Protein AF-A0A1V5V373-F1 (afdb_monomer_lite)

Foldseek 3Di:
DDDPDPDPPPPVLVVQCVVPCVPPNDVVSVVVSVVCCVVPNPDDDDDDDPVVVVVVVLLVVLLVQDPPDPVSLVVSCVVVVHDSVVSVVSNVPD

Structure (mmCIF, N/CA/C/O backbone):
data_AF-A0A1V5V373-F1
#
_entry.id   AF-A0A1V5V373-F1
#
loop_
_atom_site.group_PDB
_atom_site.id
_atom_site.type_symbol
_atom_site.label_atom_id
_atom_site.label_alt_id
_atom_site.label_comp_id
_atom_site.label_asym_id
_atom_site.label_entity_id
_atom_site.label_seq_id
_atom_site.pdbx_PDB_ins_code
_atom_site.Cartn_x
_atom_site.Cartn_y
_atom_site.Cartn_z
_atom_site.occupancy
_atom_site.B_iso_or_equiv
_atom_site.auth_seq_id
_atom_site.auth_comp_id
_atom_site.auth_asym_id
_atom_site.auth_atom_id
_atom_site.pdbx_PDB_model_num
ATOM 1 N N . MET A 1 1 ? -30.006 4.254 28.893 1.00 37.84 1 MET A N 1
ATOM 2 C CA . MET A 1 1 ? -28.761 4.472 28.126 1.00 37.84 1 MET A CA 1
ATOM 3 C C . MET A 1 1 ? -27.617 3.899 28.937 1.00 37.84 1 MET A C 1
ATOM 5 O O . MET A 1 1 ? -27.168 4.539 29.881 1.00 37.84 1 MET A O 1
ATOM 9 N N . GLY A 1 2 ? -27.254 2.642 28.672 1.00 35.50 2 GLY A N 1
ATOM 10 C CA . GLY A 1 2 ? -26.125 2.010 29.347 1.00 35.50 2 GLY A CA 1
ATOM 11 C C . GLY A 1 2 ? -24.852 2.740 28.946 1.00 35.50 2 GLY A C 1
ATOM 12 O O . GLY A 1 2 ? -24.583 2.878 27.756 1.00 35.50 2 GLY A O 1
ATOM 13 N N . LYS A 1 3 ? -24.108 3.254 29.929 1.00 40.12 3 LYS A N 1
ATOM 14 C CA . LYS A 1 3 ? -22.730 3.686 29.706 1.00 40.12 3 LYS A CA 1
ATOM 15 C C . LYS A 1 3 ? -21.992 2.457 29.190 1.00 40.12 3 LYS A C 1
ATOM 17 O O . LYS A 1 3 ? -21.923 1.465 29.912 1.00 40.12 3 LYS A O 1
ATOM 22 N N . ALA A 1 4 ? -21.535 2.498 27.941 1.00 46.44 4 ALA A N 1
ATOM 23 C CA . ALA A 1 4 ? -20.611 1.499 27.441 1.00 46.44 4 ALA A CA 1
ATOM 24 C C . ALA A 1 4 ? -19.418 1.520 28.396 1.00 46.44 4 ALA A C 1
ATOM 26 O O . ALA A 1 4 ? -18.734 2.536 28.519 1.00 46.44 4 ALA A O 1
ATOM 27 N N . GLU A 1 5 ? -19.264 0.441 29.162 1.00 47.09 5 GLU A N 1
ATOM 28 C CA . GLU A 1 5 ? -18.071 0.190 29.956 1.00 47.09 5 GLU A CA 1
ATOM 29 C C . GLU A 1 5 ? -16.867 0.474 29.065 1.00 47.09 5 GLU A C 1
ATOM 31 O O . GLU A 1 5 ? -16.898 0.124 27.881 1.00 47.09 5 GLU A O 1
ATOM 36 N N . SER A 1 6 ? -15.851 1.152 29.601 1.00 48.22 6 SER A N 1
ATOM 37 C CA . SER A 1 6 ? -14.595 1.403 28.903 1.00 48.22 6 SER A CA 1
ATOM 38 C C . SER A 1 6 ? -13.969 0.054 28.556 1.00 48.22 6 SER A C 1
ATOM 40 O O . SER A 1 6 ? -13.172 -0.501 29.315 1.00 48.22 6 SER A O 1
ATOM 42 N N . LYS A 1 7 ? -14.400 -0.532 27.438 1.00 55.72 7 LYS A N 1
ATOM 43 C CA . LYS A 1 7 ? -13.772 -1.694 26.841 1.00 55.72 7 LYS A CA 1
ATOM 44 C C . LYS A 1 7 ? -12.331 -1.260 26.647 1.00 55.72 7 LYS A C 1
ATOM 46 O O . LYS A 1 7 ? -12.096 -0.224 26.035 1.00 55.72 7 LYS A O 1
ATOM 51 N N . ASN A 1 8 ? -11.388 -2.003 27.221 1.00 62.94 8 ASN A N 1
ATOM 52 C CA . ASN A 1 8 ? -9.981 -1.859 26.872 1.00 62.94 8 ASN A CA 1
ATOM 53 C C . ASN A 1 8 ? -9.877 -2.196 25.386 1.00 62.94 8 ASN A C 1
ATOM 55 O O . ASN A 1 8 ? -9.747 -3.364 25.012 1.00 62.94 8 ASN A O 1
ATOM 59 N N . LEU A 1 9 ? -10.065 -1.185 24.544 1.00 69.50 9 LEU A N 1
ATOM 60 C CA . LEU A 1 9 ? -9.951 -1.320 23.111 1.00 69.50 9 LEU A CA 1
ATOM 61 C C . LEU A 1 9 ? -8.496 -1.702 22.814 1.00 69.50 9 LEU A C 1
ATOM 63 O O . LEU A 1 9 ? -7.583 -1.273 23.529 1.00 69.50 9 LEU A O 1
ATOM 67 N N . PRO A 1 10 ? -8.254 -2.568 21.816 1.00 78.00 10 PRO A N 1
ATOM 68 C CA . PRO A 1 10 ? -6.895 -2.929 21.442 1.00 78.00 10 PRO A CA 1
ATOM 69 C C . PRO A 1 10 ? -6.077 -1.669 21.149 1.00 78.00 10 PRO A C 1
ATOM 71 O O . PRO A 1 10 ? -6.600 -0.740 20.542 1.00 78.00 10 PRO A O 1
ATOM 74 N N . GLY A 1 11 ? -4.787 -1.649 21.498 1.00 84.88 11 GLY A N 1
ATOM 75 C CA . GLY A 1 11 ? -3.926 -0.487 21.224 1.00 84.88 11 GLY A CA 1
ATOM 76 C C . GLY A 1 11 ? -3.958 -0.041 19.754 1.00 84.88 11 GLY A C 1
ATOM 77 O O . GLY A 1 11 ? -3.958 1.150 19.472 1.00 84.88 11 GLY A O 1
ATOM 78 N N . THR A 1 12 ? -4.115 -0.984 18.820 1.00 85.44 12 THR A N 1
ATOM 79 C CA . THR A 1 12 ? -4.266 -0.705 17.382 1.00 85.44 12 THR A CA 1
ATOM 80 C C . THR A 1 12 ? -5.518 0.113 17.041 1.00 85.44 12 THR A C 1
ATOM 82 O O . THR A 1 12 ? -5.492 0.885 16.087 1.00 85.44 12 THR A O 1
ATOM 85 N N . TYR A 1 13 ? -6.606 -0.024 17.807 1.00 88.38 13 TYR A N 1
ATOM 86 C CA . TYR A 1 13 ? -7.810 0.794 17.632 1.00 88.38 13 TYR A CA 1
ATOM 87 C C . TYR A 1 13 ? -7.508 2.264 17.928 1.00 88.38 13 TYR A C 1
ATOM 89 O O . TYR A 1 13 ? -7.777 3.133 17.102 1.00 88.38 13 TYR A O 1
ATOM 97 N N . GLU A 1 14 ? -6.875 2.526 19.073 1.00 90.25 14 GLU A N 1
ATOM 98 C CA . GLU A 1 14 ? -6.468 3.874 19.479 1.00 90.25 14 GLU A CA 1
ATOM 99 C C . GLU A 1 14 ? -5.441 4.469 18.505 1.00 90.25 14 GLU A C 1
ATOM 101 O O . GLU A 1 14 ? -5.547 5.629 18.112 1.00 90.25 14 GLU A O 1
ATOM 106 N N . GLU A 1 15 ? -4.480 3.666 18.038 1.00 90.88 15 GLU A N 1
ATOM 107 C CA . GLU A 1 15 ? -3.503 4.085 17.026 1.00 90.88 15 GLU A CA 1
ATOM 108 C C . GLU A 1 15 ? -4.171 4.509 15.710 1.00 90.88 15 GLU A C 1
ATOM 110 O O . GLU A 1 15 ? -3.804 5.533 15.128 1.00 90.88 15 GLU A O 1
ATOM 115 N N . PHE A 1 16 ? -5.158 3.747 15.231 1.00 92.56 16 PHE A N 1
ATOM 116 C CA . PHE A 1 16 ? -5.889 4.092 14.012 1.00 92.56 16 PHE A CA 1
ATOM 117 C C . PHE A 1 16 ? -6.784 5.311 14.205 1.00 92.56 16 PHE A C 1
ATOM 119 O O . PHE A 1 16 ? -6.838 6.159 13.315 1.00 92.56 16 PHE A O 1
ATOM 126 N N . ARG A 1 17 ? -7.423 5.453 15.369 1.00 93.19 17 ARG A N 1
ATOM 127 C CA . ARG A 1 17 ? -8.193 6.653 15.701 1.00 93.19 17 ARG A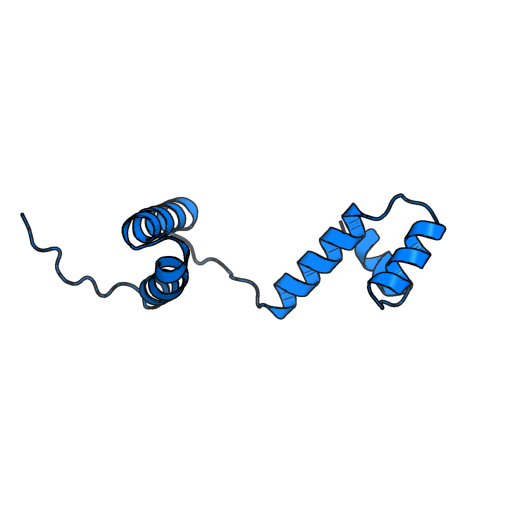 CA 1
ATOM 128 C C . ARG A 1 17 ? -7.314 7.904 15.649 1.00 93.19 17 ARG A C 1
ATOM 130 O O . ARG A 1 17 ? -7.629 8.836 14.914 1.00 93.19 17 ARG A O 1
ATOM 137 N N . LEU A 1 18 ? -6.163 7.883 16.328 1.00 93.69 18 LEU A N 1
ATOM 138 C CA . LEU A 1 18 ? -5.184 8.979 16.311 1.00 93.69 18 LEU A CA 1
ATOM 139 C C . LEU A 1 18 ? -4.686 9.313 14.897 1.00 93.69 18 LEU A C 1
ATOM 141 O O . LEU A 1 18 ? -4.372 10.467 14.608 1.00 93.69 18 LEU A O 1
ATOM 145 N N . LEU A 1 19 ? -4.601 8.312 14.017 1.00 93.44 19 LEU A N 1
ATOM 146 C CA . LEU A 1 19 ? -4.195 8.498 12.628 1.00 93.44 19 LEU A CA 1
ATOM 147 C C . LEU A 1 19 ? -5.298 9.133 11.770 1.00 93.44 19 LEU A C 1
ATOM 149 O O . LEU A 1 19 ? -4.999 9.992 10.939 1.00 93.44 19 LEU A O 1
ATOM 153 N N . PHE A 1 20 ? -6.547 8.690 11.919 1.00 95.69 20 PHE A N 1
ATOM 154 C CA . PHE A 1 20 ? -7.642 9.061 11.020 1.00 95.69 20 PHE A CA 1
ATOM 155 C C . PHE A 1 20 ? -8.395 10.314 11.461 1.00 95.69 20 PHE A C 1
ATOM 157 O O . PHE A 1 20 ? -8.739 11.131 10.605 1.00 95.69 20 PHE A O 1
ATOM 164 N N . GLU A 1 21 ? -8.581 10.523 12.762 1.00 95.94 21 GLU A N 1
ATOM 165 C CA . GLU A 1 21 ? -9.371 11.636 13.300 1.00 95.94 21 GLU A CA 1
ATOM 166 C C . GLU A 1 21 ? -8.909 13.016 12.795 1.00 95.94 21 GLU A C 1
ATOM 168 O O . GLU A 1 21 ? -9.755 13.781 12.322 1.00 95.94 21 GLU A O 1
ATOM 173 N N . PRO A 1 22 ? -7.597 13.331 12.724 1.00 96.81 22 PRO A N 1
ATOM 174 C CA . PRO A 1 22 ? -7.128 14.605 12.170 1.00 96.81 22 PRO A CA 1
ATOM 175 C C . PRO A 1 22 ? -7.371 14.775 10.661 1.00 96.81 22 PRO A C 1
ATOM 177 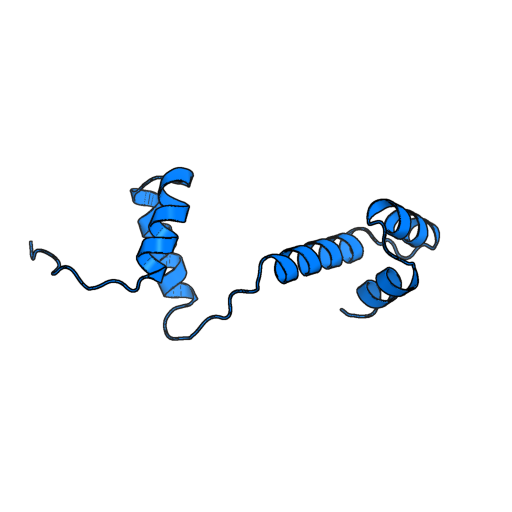O O . PRO A 1 22 ? -7.270 15.887 10.144 1.00 96.81 22 PRO A O 1
ATOM 180 N N . ILE A 1 23 ? -7.623 13.683 9.933 1.00 96.88 23 ILE A N 1
ATOM 181 C CA . ILE A 1 23 ? -7.760 13.665 8.470 1.00 96.88 23 ILE A CA 1
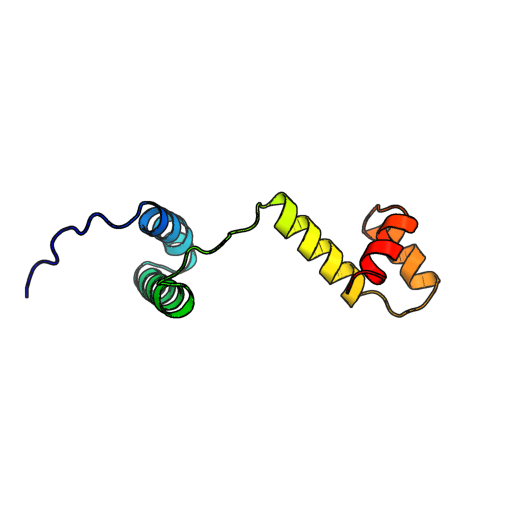ATOM 182 C C . ILE A 1 23 ? -9.232 13.754 8.066 1.00 96.88 23 ILE A C 1
ATOM 184 O O . ILE A 1 23 ? -9.563 14.452 7.106 1.00 96.88 23 ILE A O 1
ATOM 188 N N . VAL A 1 24 ? -10.106 13.027 8.768 1.00 95.25 24 VAL A N 1
ATOM 189 C CA . VAL A 1 24 ? -11.514 12.861 8.373 1.00 95.25 24 VAL A CA 1
ATOM 190 C C . VAL A 1 24 ? -12.527 13.351 9.411 1.00 95.25 24 VAL A C 1
ATOM 192 O O . VAL A 1 24 ? -13.705 13.461 9.073 1.00 95.25 24 VAL A O 1
ATOM 195 N N . GLY A 1 25 ? -12.088 13.706 10.623 1.00 95.81 25 GLY A N 1
ATOM 196 C CA . GLY A 1 25 ? -12.952 14.081 11.744 1.00 95.81 25 GLY A CA 1
ATOM 197 C C . GLY A 1 25 ? -13.459 12.878 12.543 1.00 95.81 25 GLY A C 1
ATOM 198 O O . GLY A 1 25 ? -13.361 11.735 12.098 1.00 95.81 25 GLY A O 1
ATOM 199 N N . GLU A 1 26 ? -13.999 13.141 13.733 1.00 93.00 26 GLU A N 1
ATOM 200 C CA . GLU A 1 26 ? -14.406 12.112 14.703 1.00 93.00 26 GLU A CA 1
ATOM 201 C C . GLU A 1 26 ? -15.484 11.167 14.150 1.00 93.00 26 GLU A C 1
ATOM 203 O O . GLU A 1 26 ? -15.272 9.959 14.100 1.00 93.00 26 GLU A O 1
ATOM 208 N N . GLU A 1 27 ? -16.597 11.710 13.647 1.00 92.62 27 GLU A N 1
ATOM 209 C CA . GLU A 1 27 ? -17.735 10.919 13.146 1.00 92.62 27 GLU A CA 1
ATOM 210 C C . GLU A 1 27 ? -17.318 9.942 12.035 1.00 92.62 27 GLU A C 1
ATOM 212 O O . GLU A 1 27 ? -17.571 8.743 12.118 1.00 92.62 27 GLU A O 1
ATOM 217 N N . LYS A 1 28 ? -16.573 10.428 11.035 1.00 95.56 28 LYS A N 1
ATOM 218 C CA . LYS A 1 28 ? -16.083 9.586 9.932 1.00 95.56 28 LYS A CA 1
ATOM 219 C C . LYS A 1 28 ? -14.997 8.607 10.354 1.00 95.56 28 LYS A C 1
ATOM 221 O O . LYS A 1 28 ? -14.767 7.624 9.654 1.00 95.56 28 LYS A O 1
ATOM 226 N N . THR A 1 29 ? -14.287 8.889 11.444 1.00 96.06 29 THR A N 1
ATOM 227 C CA . THR A 1 29 ? -13.270 7.973 11.967 1.00 96.06 29 THR A CA 1
ATOM 228 C C . THR A 1 29 ? -13.925 6.718 12.511 1.00 96.06 29 THR A C 1
ATOM 230 O O . THR A 1 29 ? -13.467 5.627 12.191 1.00 96.06 29 THR A O 1
ATOM 233 N N . GLU A 1 30 ? -15.026 6.855 13.248 1.00 93.94 30 GLU A N 1
ATOM 234 C CA . GLU A 1 30 ? -15.782 5.706 13.754 1.00 93.94 30 GLU A CA 1
ATOM 235 C C . GLU A 1 30 ? -16.352 4.857 12.609 1.00 93.94 30 GLU A C 1
ATOM 237 O O . GLU A 1 30 ? -16.135 3.648 12.592 1.00 93.94 30 GLU A O 1
ATOM 242 N N . GLU A 1 31 ? -16.958 5.484 11.591 1.00 95.56 31 GLU A N 1
ATOM 243 C CA . GLU A 1 31 ? -17.443 4.774 10.392 1.00 95.56 31 GLU A CA 1
ATOM 244 C C . GLU A 1 31 ? -16.319 3.990 9.685 1.00 95.56 31 GLU A C 1
ATOM 246 O O . GLU A 1 31 ? -16.511 2.861 9.228 1.00 95.56 31 GLU A O 1
ATOM 251 N N . LEU A 1 32 ? -15.117 4.573 9.598 1.00 95.12 32 LEU A N 1
ATOM 252 C CA . LEU A 1 32 ? -13.941 3.923 9.010 1.00 95.12 32 LEU A CA 1
ATOM 253 C C . LEU A 1 32 ? -13.443 2.746 9.849 1.00 95.12 32 LEU A C 1
ATOM 255 O O . LEU A 1 32 ? -13.093 1.707 9.287 1.00 95.12 32 LEU A O 1
ATOM 259 N N . LEU A 1 33 ? -13.377 2.903 11.171 1.00 92.94 33 LEU A N 1
ATOM 260 C CA . LEU A 1 33 ? -12.932 1.847 12.080 1.00 92.94 33 LEU A CA 1
ATOM 261 C C . LEU A 1 33 ? -13.914 0.673 12.086 1.00 92.94 33 LEU A C 1
ATOM 263 O O . LEU A 1 33 ? -13.469 -0.477 12.056 1.00 92.94 33 LEU A O 1
ATOM 267 N N . GLU A 1 34 ? -15.218 0.951 12.046 1.00 93.56 34 GLU A N 1
ATOM 268 C CA . GLU A 1 34 ? -16.262 -0.064 11.892 1.00 93.56 34 GLU A CA 1
ATOM 269 C C . GLU A 1 34 ? -16.102 -0.810 10.561 1.00 93.56 34 GLU A C 1
ATOM 271 O O . GLU A 1 34 ? -15.962 -2.031 10.558 1.00 93.56 34 GLU A O 1
ATOM 276 N N . ALA A 1 35 ? -15.966 -0.094 9.439 1.00 94.94 35 ALA A N 1
ATOM 277 C CA . ALA A 1 35 ? -15.772 -0.714 8.127 1.00 94.94 35 ALA A CA 1
ATOM 278 C C . ALA A 1 35 ? -14.494 -1.575 8.039 1.00 94.94 35 ALA A C 1
ATOM 280 O O . ALA A 1 35 ? -14.486 -2.630 7.398 1.00 94.94 35 ALA A O 1
ATOM 281 N N . ILE A 1 36 ? -13.399 -1.147 8.680 1.00 92.44 36 ILE A N 1
ATOM 282 C CA . ILE A 1 36 ? -12.166 -1.942 8.778 1.00 92.44 36 ILE A CA 1
ATOM 283 C C . ILE A 1 36 ? -12.416 -3.201 9.615 1.00 92.44 36 ILE A C 1
ATOM 285 O O . ILE A 1 36 ? -11.998 -4.289 9.212 1.00 92.44 36 ILE A O 1
ATOM 289 N N . GLY A 1 37 ? -13.092 -3.063 10.757 1.00 91.44 37 GLY A N 1
ATOM 290 C CA . GLY A 1 37 ? -13.458 -4.173 11.633 1.00 91.44 37 GLY A CA 1
ATOM 291 C C . GLY A 1 37 ? -14.336 -5.206 10.930 1.00 91.44 37 GLY A C 1
ATOM 292 O O . GLY A 1 37 ? -14.043 -6.396 11.001 1.00 91.44 37 GLY A O 1
ATOM 293 N N . ASP A 1 38 ? -15.340 -4.764 10.181 1.00 93.88 38 ASP A N 1
ATOM 294 C CA . ASP A 1 38 ? -16.249 -5.642 9.443 1.00 93.88 38 ASP A CA 1
ATOM 295 C C . ASP A 1 38 ? -15.550 -6.385 8.304 1.00 93.88 38 ASP A C 1
ATOM 297 O O . ASP A 1 38 ? -15.820 -7.560 8.054 1.00 93.88 38 ASP A O 1
ATOM 301 N N . HIS A 1 39 ? -14.633 -5.716 7.601 1.00 93.75 39 HIS A N 1
ATOM 302 C CA . HIS A 1 39 ? -13.965 -6.314 6.448 1.00 93.75 39 HIS A CA 1
ATOM 303 C C . HIS A 1 39 ? -12.807 -7.242 6.836 1.00 93.75 39 HIS A C 1
ATOM 305 O O . HIS A 1 39 ? -12.559 -8.249 6.170 1.00 93.75 39 HIS A O 1
ATOM 311 N N . PHE A 1 40 ? -12.065 -6.894 7.888 1.00 91.00 40 PHE A N 1
ATOM 312 C CA . PHE A 1 40 ? -10.806 -7.552 8.243 1.00 91.00 40 PHE A CA 1
ATOM 313 C C . PHE A 1 40 ? -10.818 -8.238 9.613 1.00 91.00 40 PHE A C 1
ATOM 315 O O . PHE A 1 40 ? -9.876 -8.967 9.930 1.00 91.00 40 PHE A O 1
ATOM 322 N N . GLY A 1 41 ? -11.849 -8.014 10.427 1.00 89.25 41 GLY A N 1
ATOM 323 C CA . GLY A 1 41 ? -11.983 -8.590 11.759 1.00 89.25 41 GLY A CA 1
ATOM 324 C C . GLY A 1 41 ? -12.070 -10.116 11.754 1.00 89.25 41 GLY A C 1
ATOM 325 O O . GLY A 1 41 ? -12.320 -10.763 10.740 1.00 89.25 41 GLY A O 1
ATOM 326 N N . GLY A 1 42 ? -11.817 -10.716 12.917 1.00 89.44 42 GLY A N 1
ATOM 327 C CA . GLY A 1 42 ? -11.830 -12.175 13.088 1.00 89.44 42 GLY A CA 1
ATOM 328 C C . GLY A 1 42 ? -10.563 -12.894 12.607 1.00 89.44 42 GLY A C 1
ATOM 329 O O . GLY A 1 42 ? -10.434 -14.096 12.828 1.00 89.44 42 GLY A O 1
ATOM 330 N N . GLN A 1 43 ? -9.603 -12.178 12.016 1.00 89.81 43 GLN A N 1
ATOM 331 C CA . GLN A 1 43 ? -8.311 -12.722 11.595 1.00 89.81 43 GLN A CA 1
ATOM 332 C C . GLN A 1 43 ? -7.156 -11.763 11.899 1.00 89.81 43 GLN A C 1
ATOM 334 O O . GLN A 1 43 ? -7.328 -10.550 12.001 1.00 89.81 43 GLN A O 1
ATOM 339 N N . GLN A 1 44 ? -5.948 -12.315 12.029 1.00 89.00 44 GLN A N 1
ATOM 340 C CA . GLN A 1 44 ? -4.733 -11.507 12.071 1.00 89.00 44 GLN A CA 1
ATOM 341 C C . GLN A 1 44 ? -4.371 -11.064 10.653 1.00 89.00 44 GLN A C 1
ATOM 343 O O . GLN A 1 44 ? -4.127 -11.896 9.779 1.00 89.00 44 GLN A O 1
ATOM 348 N N . VAL A 1 45 ? -4.305 -9.751 10.433 1.00 89.81 45 VAL A N 1
ATOM 349 C CA . VAL A 1 45 ? -3.928 -9.171 9.141 1.00 89.81 45 VAL A CA 1
ATOM 350 C C . VAL A 1 45 ? -2.466 -8.755 9.158 1.00 89.81 45 VAL A C 1
ATOM 352 O O . VAL A 1 45 ? -2.019 -8.014 10.032 1.00 89.81 45 VAL A O 1
ATOM 355 N N . TYR A 1 46 ? -1.715 -9.198 8.152 1.00 90.44 46 TYR A N 1
ATOM 356 C CA . TYR A 1 46 ? -0.360 -8.712 7.932 1.00 90.44 46 TYR A CA 1
ATOM 357 C C . TYR A 1 46 ? -0.382 -7.324 7.282 1.00 90.44 46 TYR A C 1
ATOM 359 O O . TYR A 1 46 ? -0.845 -7.169 6.151 1.00 90.44 46 TYR A O 1
ATOM 367 N N . LEU A 1 47 ? 0.182 -6.332 7.973 1.00 88.06 47 LEU A N 1
ATOM 368 C CA . LEU A 1 47 ? 0.435 -5.002 7.424 1.00 88.06 47 LEU A CA 1
ATOM 369 C C . LEU A 1 47 ? 1.887 -4.915 6.923 1.00 88.06 47 LEU A C 1
ATOM 371 O O . LEU A 1 47 ? 2.821 -5.007 7.729 1.00 88.06 47 LEU A O 1
ATOM 375 N N . PRO A 1 48 ? 2.123 -4.738 5.607 1.00 91.62 48 PRO A N 1
ATOM 376 C CA . PRO A 1 48 ? 3.477 -4.654 5.085 1.00 91.62 48 PRO A CA 1
ATOM 377 C C . PRO A 1 48 ? 4.215 -3.418 5.602 1.00 91.62 48 PRO A C 1
ATOM 379 O O . PRO A 1 48 ? 3.658 -2.329 5.727 1.00 91.62 48 PRO A O 1
ATOM 382 N N . SER A 1 49 ? 5.521 -3.563 5.825 1.00 94.19 49 SER A N 1
ATOM 383 C CA . SER A 1 49 ? 6.368 -2.435 6.216 1.00 94.19 49 SER A CA 1
ATOM 384 C C . SER A 1 49 ? 6.411 -1.349 5.136 1.00 94.19 49 SER A C 1
ATOM 386 O O . SER A 1 49 ? 6.332 -1.630 3.937 1.00 94.19 49 SER A O 1
ATOM 388 N N . PHE A 1 50 ? 6.648 -0.100 5.543 1.00 91.38 50 PHE A N 1
ATOM 389 C CA . PHE A 1 50 ? 6.728 1.044 4.627 1.00 91.38 50 PHE A CA 1
ATOM 390 C C . PHE A 1 50 ? 7.703 0.830 3.458 1.00 91.38 50 PHE A C 1
ATOM 392 O O . PHE A 1 50 ? 7.412 1.182 2.313 1.00 91.38 50 PHE A O 1
ATOM 399 N N . ARG A 1 51 ? 8.860 0.210 3.725 1.00 92.31 51 ARG A N 1
ATOM 400 C CA . ARG A 1 51 ? 9.849 -0.131 2.693 1.00 92.31 51 ARG A CA 1
ATOM 401 C C . ARG A 1 51 ? 9.267 -1.083 1.645 1.00 92.31 51 ARG A C 1
ATOM 403 O O . ARG A 1 51 ? 9.516 -0.896 0.454 1.00 92.31 51 ARG A O 1
ATOM 410 N N . SER A 1 52 ? 8.498 -2.075 2.085 1.00 92.56 52 SER A N 1
ATOM 411 C CA . SER A 1 52 ? 7.854 -3.061 1.213 1.00 92.56 52 SER A CA 1
ATOM 412 C C . SER A 1 52 ? 6.742 -2.415 0.389 1.00 92.56 52 SER A C 1
ATOM 414 O O . SER A 1 52 ? 6.742 -2.558 -0.831 1.00 92.56 52 SER A O 1
ATOM 416 N N . LEU A 1 53 ? 5.891 -1.595 1.020 1.00 93.31 53 LEU A N 1
ATOM 417 C CA . LEU A 1 53 ? 4.838 -0.836 0.334 1.00 93.31 53 LEU A CA 1
ATOM 418 C C . LEU A 1 53 ? 5.405 0.103 -0.738 1.00 93.31 53 LEU A C 1
ATOM 420 O O . LEU A 1 53 ? 4.902 0.156 -1.860 1.00 93.31 53 LEU A O 1
ATOM 424 N N . ARG A 1 54 ? 6.489 0.831 -0.431 1.00 93.31 54 ARG A N 1
ATOM 425 C CA . ARG A 1 54 ? 7.159 1.696 -1.416 1.00 93.31 54 ARG A CA 1
ATOM 426 C C . ARG A 1 54 ? 7.682 0.907 -2.605 1.00 93.31 54 ARG A C 1
ATOM 428 O O . ARG A 1 54 ? 7.512 1.345 -3.741 1.00 93.31 54 ARG A O 1
ATOM 435 N N . ARG A 1 55 ? 8.317 -0.236 -2.345 1.00 91.88 55 ARG A N 1
ATOM 436 C CA . ARG A 1 55 ? 8.835 -1.108 -3.398 1.00 91.88 55 ARG A CA 1
ATOM 437 C C . ARG A 1 55 ? 7.701 -1.597 -4.294 1.00 91.88 55 ARG A C 1
ATOM 439 O O . ARG A 1 55 ? 7.779 -1.411 -5.501 1.00 91.88 55 ARG A O 1
ATOM 446 N N . GLU A 1 56 ? 6.635 -2.133 -3.713 1.00 92.81 56 GLU A N 1
ATOM 447 C CA . GLU A 1 56 ? 5.479 -2.624 -4.463 1.00 92.81 56 GLU A CA 1
ATOM 448 C C . GLU A 1 56 ? 4.830 -1.516 -5.305 1.00 92.81 56 GLU A C 1
ATOM 450 O O . GLU A 1 56 ? 4.508 -1.728 -6.473 1.00 92.81 56 GLU A O 1
ATOM 455 N N . LYS A 1 57 ? 4.697 -0.302 -4.754 1.00 93.94 57 LYS A N 1
ATOM 456 C CA . LYS A 1 57 ? 4.167 0.855 -5.487 1.00 93.94 57 LYS A CA 1
ATOM 457 C C . LYS A 1 57 ? 5.022 1.205 -6.708 1.00 93.94 57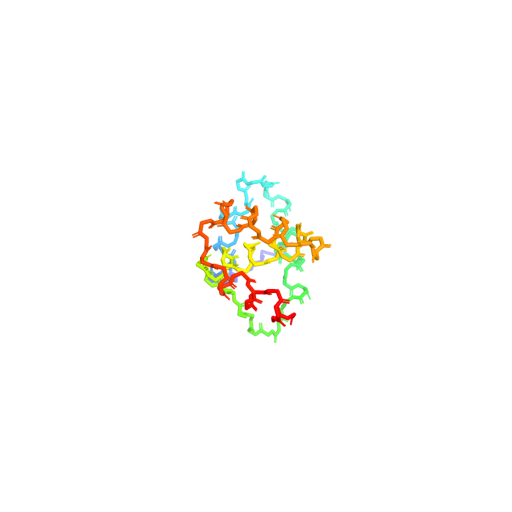 LYS A C 1
ATOM 459 O O . LYS A 1 57 ? 4.473 1.472 -7.775 1.00 93.94 57 LYS A O 1
ATOM 464 N N . VAL A 1 58 ? 6.350 1.194 -6.564 1.00 93.88 58 VAL A N 1
ATOM 465 C CA . VAL A 1 58 ? 7.281 1.422 -7.682 1.00 93.88 58 VAL A CA 1
ATOM 466 C C . VAL A 1 58 ? 7.166 0.308 -8.718 1.00 93.88 58 VAL A C 1
ATOM 468 O O . VAL A 1 58 ? 7.058 0.597 -9.906 1.00 93.88 58 VAL A O 1
ATOM 471 N N . GLU A 1 59 ? 7.129 -0.952 -8.285 1.00 94.88 59 GLU A N 1
ATOM 472 C CA . GLU A 1 59 ? 6.985 -2.099 -9.185 1.00 94.88 59 GLU A CA 1
ATOM 473 C C . GLU A 1 59 ? 5.665 -2.044 -9.974 1.00 94.88 59 GLU A C 1
ATOM 475 O O . GLU A 1 59 ? 5.672 -2.197 -11.196 1.00 94.88 59 GLU A O 1
ATOM 480 N N . LYS A 1 60 ? 4.541 -1.731 -9.314 1.00 94.94 60 LYS A N 1
ATOM 481 C CA . LYS A 1 60 ? 3.236 -1.526 -9.967 1.00 94.94 60 LYS A CA 1
ATOM 482 C C . LYS A 1 60 ? 3.268 -0.379 -10.978 1.00 94.94 60 LYS A C 1
ATOM 484 O O . LYS A 1 60 ? 2.718 -0.523 -12.066 1.00 94.94 60 LYS A O 1
ATOM 489 N N . ALA A 1 61 ? 3.919 0.738 -10.648 1.00 95.31 61 ALA A N 1
ATOM 490 C CA . ALA A 1 61 ? 4.045 1.870 -11.565 1.00 95.31 61 ALA A CA 1
ATOM 491 C C . ALA A 1 61 ? 4.867 1.504 -12.812 1.00 95.31 61 ALA A C 1
ATOM 493 O O . ALA A 1 61 ? 4.428 1.770 -13.925 1.00 95.31 61 ALA A O 1
ATOM 494 N N . ILE A 1 62 ? 5.995 0.806 -12.635 1.00 95.19 62 ILE A N 1
ATOM 495 C CA . ILE A 1 62 ? 6.825 0.308 -13.742 1.00 95.19 62 ILE A CA 1
ATOM 496 C C . ILE A 1 62 ? 6.017 -0.611 -14.663 1.00 95.19 62 ILE A C 1
ATOM 498 O O . ILE A 1 62 ? 6.055 -0.438 -15.878 1.00 95.19 62 ILE A O 1
ATOM 502 N N . ARG A 1 63 ? 5.257 -1.562 -14.101 1.00 94.81 63 ARG A N 1
ATOM 503 C CA . ARG A 1 63 ? 4.409 -2.472 -14.892 1.00 94.81 63 ARG A CA 1
ATOM 504 C C . ARG A 1 63 ? 3.324 -1.727 -15.667 1.00 94.81 63 ARG A C 1
ATOM 506 O O . ARG A 1 63 ? 3.033 -2.099 -16.795 1.00 94.81 63 ARG A O 1
ATOM 513 N N . LYS A 1 64 ? 2.734 -0.688 -15.069 1.00 95.12 64 LYS A N 1
ATOM 514 C CA . LYS A 1 64 ? 1.675 0.117 -15.693 1.00 95.12 64 LYS A CA 1
ATOM 515 C C . LYS A 1 64 ? 2.196 1.011 -16.823 1.00 95.12 64 LYS A C 1
ATOM 517 O O . LYS A 1 64 ? 1.482 1.231 -17.791 1.00 95.12 64 LYS A O 1
ATOM 522 N N . GLU A 1 65 ? 3.400 1.557 -16.678 1.00 95.06 65 GLU A N 1
ATOM 523 C CA . GLU A 1 65 ? 4.004 2.478 -17.651 1.00 95.06 65 GLU A CA 1
ATOM 524 C C . GLU A 1 65 ? 4.729 1.770 -18.807 1.00 95.06 65 GLU A C 1
ATOM 526 O O . GLU A 1 65 ? 5.035 2.404 -19.815 1.00 95.06 65 GLU A O 1
ATOM 531 N N . PHE A 1 66 ? 5.038 0.479 -18.675 1.00 94.62 66 PHE A N 1
ATOM 532 C CA . PHE A 1 66 ? 5.744 -0.270 -19.710 1.00 94.62 66 PHE A CA 1
ATOM 533 C C . PHE A 1 66 ? 4.822 -0.636 -20.880 1.00 94.62 66 PHE A C 1
ATOM 535 O O . PHE A 1 66 ? 3.850 -1.366 -20.710 1.00 94.62 66 PHE A O 1
ATOM 542 N N . ASP A 1 67 ? 5.175 -0.178 -22.082 1.00 92.69 67 ASP A N 1
ATOM 543 C CA . ASP A 1 67 ? 4.408 -0.394 -23.319 1.00 92.69 67 ASP A CA 1
ATOM 544 C C . ASP A 1 67 ? 4.904 -1.583 -24.171 1.00 92.69 67 ASP A C 1
ATOM 546 O O . ASP A 1 67 ? 4.380 -1.834 -25.254 1.00 92.69 67 ASP A O 1
ATOM 550 N N . GLY A 1 68 ? 5.923 -2.318 -23.711 1.00 90.38 68 GLY A N 1
ATOM 551 C CA . GLY A 1 68 ? 6.535 -3.424 -24.459 1.00 90.38 68 GLY A CA 1
ATOM 552 C C . GLY A 1 68 ? 7.719 -3.029 -25.350 1.00 90.38 68 GLY A C 1
ATOM 553 O O . GLY A 1 68 ? 8.459 -3.908 -25.796 1.00 90.38 68 GLY A O 1
ATOM 554 N N . SER A 1 69 ? 7.947 -1.736 -25.589 1.00 92.75 69 SER A N 1
ATOM 555 C CA . SER A 1 69 ? 9.015 -1.256 -26.465 1.00 92.75 69 SER A CA 1
ATOM 556 C C . SER A 1 69 ? 10.395 -1.216 -25.778 1.00 92.75 69 SER A C 1
ATOM 558 O O . SER A 1 69 ? 10.517 -1.017 -2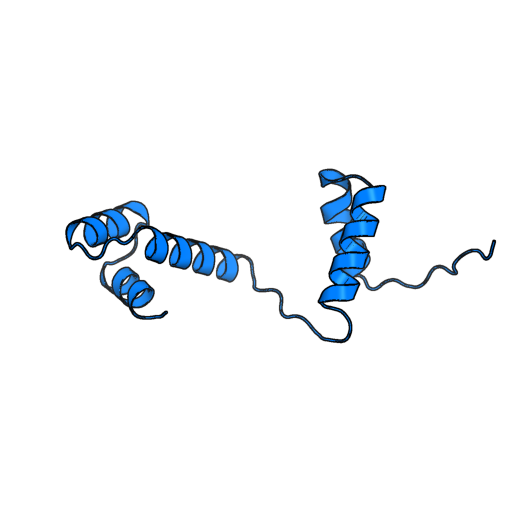4.564 1.00 92.75 69 SER A O 1
ATOM 560 N N . PRO A 1 70 ? 11.497 -1.350 -26.539 1.00 91.62 70 PRO A N 1
ATOM 561 C CA . PRO A 1 70 ? 12.844 -1.156 -25.998 1.00 91.62 70 PRO A CA 1
ATOM 562 C C . PRO A 1 70 ? 13.097 0.265 -25.472 1.00 91.62 70 PRO A C 1
ATOM 564 O O . PRO A 1 70 ? 13.905 0.448 -24.558 1.00 91.62 70 PRO A O 1
ATOM 567 N N . GLU A 1 71 ? 12.424 1.269 -26.038 1.00 93.19 71 GLU A N 1
ATOM 568 C CA . GLU A 1 71 ? 12.578 2.667 -25.633 1.00 93.19 71 GLU A CA 1
ATOM 569 C C . GLU A 1 71 ? 11.878 2.951 -24.301 1.00 93.19 71 GLU A C 1
ATOM 571 O O . GLU A 1 71 ? 12.467 3.617 -23.443 1.00 93.19 71 GLU A O 1
ATOM 576 N N . SER A 1 72 ? 10.703 2.360 -24.047 1.00 92.31 72 SER A N 1
ATOM 577 C CA . SER A 1 72 ? 10.078 2.442 -22.721 1.00 92.31 72 SER A CA 1
ATOM 578 C C . SER A 1 72 ? 10.911 1.737 -21.652 1.00 92.31 72 SER A C 1
ATOM 580 O O . SER A 1 72 ? 11.059 2.245 -20.544 1.00 92.31 72 SER A O 1
ATOM 582 N N . LEU A 1 73 ? 11.579 0.625 -21.979 1.00 93.00 73 LEU A N 1
ATOM 583 C CA . LEU A 1 73 ? 12.493 -0.020 -21.033 1.00 93.00 73 LEU A CA 1
ATOM 584 C C . LEU A 1 73 ? 13.648 0.913 -20.623 1.00 93.00 73 LEU A C 1
ATOM 586 O O . LEU A 1 73 ? 13.979 1.014 -19.438 1.00 93.00 73 LEU A O 1
ATOM 590 N N . LYS A 1 74 ? 14.264 1.605 -21.589 1.00 94.12 74 LYS A N 1
ATOM 591 C CA . LYS A 1 74 ? 15.350 2.566 -21.325 1.00 94.12 74 LYS A CA 1
ATOM 592 C C . LYS A 1 74 ? 14.854 3.771 -20.525 1.00 94.12 74 LYS A C 1
ATOM 594 O O . LYS A 1 74 ? 15.558 4.226 -19.619 1.00 94.12 74 LYS A O 1
ATOM 599 N N . SER A 1 75 ? 13.667 4.289 -20.843 1.00 95.31 75 SER A N 1
ATOM 600 C CA . SER A 1 75 ? 13.092 5.436 -20.137 1.00 95.31 75 SER A CA 1
ATOM 601 C C . SER A 1 75 ? 12.770 5.088 -18.679 1.00 95.31 75 SER A C 1
ATOM 603 O O . SER A 1 75 ? 13.136 5.850 -17.783 1.00 95.31 75 SER A O 1
ATOM 605 N N . LEU A 1 76 ? 12.221 3.897 -18.413 1.00 95.81 76 LEU A N 1
ATOM 606 C CA . LEU A 1 76 ? 11.928 3.399 -17.064 1.00 95.81 76 LEU A CA 1
ATOM 607 C C . LEU A 1 76 ? 13.196 3.204 -16.225 1.00 95.81 76 LEU A C 1
ATOM 609 O O . LEU A 1 76 ? 13.241 3.62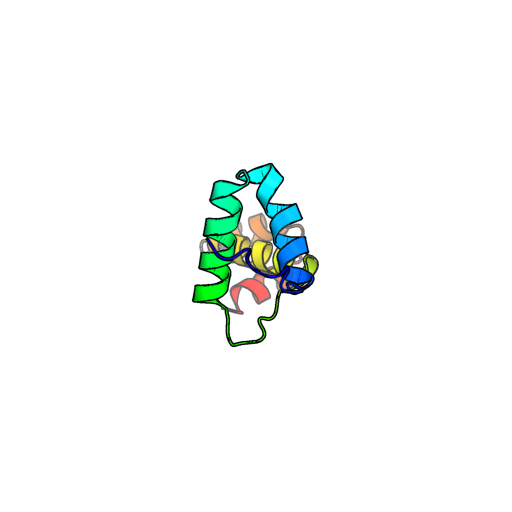7 -15.069 1.00 95.81 76 LEU A O 1
ATOM 613 N N . VAL A 1 77 ? 14.255 2.632 -16.808 1.00 96.50 77 VAL A N 1
ATOM 614 C CA . VAL A 1 77 ? 15.575 2.501 -16.160 1.00 96.50 77 VAL A CA 1
ATOM 615 C C . VAL A 1 77 ? 16.093 3.856 -15.672 1.00 96.50 77 VAL A C 1
ATOM 617 O O . VAL A 1 77 ? 16.522 3.980 -14.523 1.00 96.50 77 VAL A O 1
ATOM 620 N N . ARG A 1 78 ? 15.999 4.891 -16.516 1.00 95.69 78 ARG A N 1
ATOM 621 C CA . ARG A 1 78 ? 16.435 6.254 -16.176 1.00 95.69 78 ARG A CA 1
ATOM 622 C C . ARG A 1 78 ? 15.525 6.902 -15.132 1.00 95.69 78 ARG A C 1
ATOM 624 O O . ARG A 1 78 ? 16.027 7.436 -14.145 1.00 95.69 78 ARG A O 1
ATOM 631 N N . LYS A 1 79 ? 14.205 6.826 -15.325 1.00 96.00 79 LYS A N 1
ATOM 632 C CA . LYS A 1 79 ? 13.192 7.449 -14.458 1.00 96.00 79 LYS A CA 1
ATOM 633 C C . LYS A 1 79 ? 13.245 6.904 -13.033 1.00 96.00 79 LYS A C 1
ATOM 635 O O . LYS A 1 79 ? 13.258 7.677 -12.081 1.00 96.00 79 LYS A O 1
ATOM 640 N N . TYR A 1 80 ? 13.320 5.583 -12.889 1.00 94.44 80 TYR A N 1
ATOM 641 C CA . TYR A 1 80 ? 13.315 4.921 -11.584 1.00 94.44 80 TYR A CA 1
ATOM 642 C C . TYR A 1 80 ? 14.718 4.683 -11.012 1.00 94.44 80 TYR A C 1
ATOM 644 O O . TYR A 1 80 ? 14.835 4.196 -9.890 1.00 94.44 80 TYR A O 1
ATOM 652 N N . ARG A 1 81 ? 15.781 5.046 -11.749 1.00 95.12 81 ARG A N 1
ATOM 653 C CA . ARG A 1 81 ? 17.192 4.842 -11.367 1.00 95.12 81 ARG A CA 1
ATOM 654 C C . ARG A 1 81 ? 17.491 3.390 -10.971 1.00 95.12 81 ARG A C 1
ATOM 656 O O . ARG A 1 81 ? 18.193 3.124 -9.999 1.00 95.12 81 ARG A O 1
ATOM 663 N N . LEU A 1 82 ? 16.940 2.445 -11.729 1.00 94.25 82 LEU A N 1
ATOM 664 C CA . LEU A 1 82 ? 17.128 1.009 -11.524 1.00 94.25 82 LEU A CA 1
ATOM 665 C C . LEU A 1 82 ? 17.962 0.425 -12.655 1.00 94.25 82 LEU A C 1
ATOM 667 O O . LEU A 1 82 ? 17.837 0.843 -13.800 1.00 94.25 82 LEU A O 1
ATOM 671 N N . CYS A 1 83 ? 18.771 -0.595 -12.369 1.00 94.69 83 CYS A N 1
ATOM 672 C CA . CYS A 1 83 ? 19.469 -1.305 -13.434 1.00 94.69 83 CYS A CA 1
ATOM 673 C C . CYS A 1 83 ? 18.475 -2.052 -14.341 1.00 94.69 83 CYS A C 1
ATOM 675 O O . CYS A 1 83 ? 17.426 -2.531 -13.898 1.00 94.69 83 CYS A O 1
ATOM 677 N N . GLN A 1 84 ? 18.827 -2.201 -15.620 1.00 94.50 84 GLN A N 1
ATOM 678 C CA . GLN A 1 84 ? 17.955 -2.822 -16.623 1.00 94.50 84 GLN A CA 1
ATOM 679 C C . GLN A 1 84 ? 17.526 -4.248 -16.247 1.00 94.50 84 GLN A C 1
ATOM 681 O O . GLN A 1 84 ? 16.379 -4.626 -16.476 1.00 94.50 84 GLN A O 1
ATOM 686 N N . GLY A 1 85 ? 18.414 -5.030 -15.623 1.00 95.50 85 GLY A N 1
ATOM 687 C CA . GLY A 1 85 ? 18.088 -6.374 -15.138 1.00 95.50 85 GLY A CA 1
ATOM 688 C C . GLY A 1 85 ? 17.016 -6.378 -14.043 1.00 95.50 85 GLY A C 1
ATOM 689 O O . GLY A 1 85 ? 16.154 -7.254 -14.037 1.00 95.50 85 GLY A O 1
ATOM 690 N N . HIS A 1 86 ? 17.015 -5.379 -13.155 1.00 94.50 86 HIS A N 1
ATOM 691 C CA . HIS A 1 86 ? 15.989 -5.246 -12.121 1.00 94.50 86 HIS A CA 1
ATOM 692 C C . HIS A 1 86 ? 14.635 -4.887 -12.740 1.00 94.50 86 HIS A C 1
ATOM 694 O O . HIS A 1 86 ? 13.648 -5.551 -12.440 1.00 94.50 86 HIS A O 1
ATOM 700 N N . VAL A 1 87 ? 14.591 -3.926 -13.670 1.00 94.44 87 VAL A N 1
ATOM 701 C CA . VAL A 1 87 ? 13.348 -3.576 -14.383 1.00 94.44 87 VAL A CA 1
ATOM 702 C C . VAL A 1 87 ? 12.792 -4.787 -15.136 1.00 94.44 87 VAL A C 1
ATOM 704 O O . VAL A 1 87 ? 11.616 -5.104 -15.004 1.00 94.44 87 VAL A O 1
ATOM 707 N N . ARG A 1 88 ? 13.643 -5.546 -15.840 1.00 95.00 88 ARG A N 1
ATOM 708 C CA . ARG A 1 88 ? 13.229 -6.793 -16.506 1.00 95.00 88 ARG A CA 1
ATOM 709 C C . ARG A 1 88 ? 12.650 -7.821 -15.533 1.00 95.00 88 ARG A C 1
ATOM 711 O O . ARG A 1 88 ? 11.639 -8.433 -15.847 1.00 95.00 88 ARG A O 1
ATOM 718 N N . ARG A 1 89 ? 13.248 -7.991 -14.350 1.00 95.44 89 ARG A N 1
ATOM 719 C CA . ARG A 1 89 ? 12.727 -8.898 -13.313 1.00 95.44 89 ARG A CA 1
ATOM 720 C C . ARG A 1 89 ? 11.352 -8.458 -12.806 1.00 95.44 89 ARG A C 1
ATOM 722 O O . ARG A 1 89 ? 10.483 -9.299 -12.624 1.00 95.44 89 ARG A O 1
ATOM 729 N N . ILE A 1 90 ? 11.152 -7.155 -12.608 1.00 94.69 90 ILE A N 1
ATOM 730 C CA . ILE A 1 90 ? 9.858 -6.586 -12.195 1.00 94.69 90 ILE A CA 1
ATOM 731 C C . ILE A 1 90 ? 8.778 -6.866 -13.247 1.00 94.69 90 ILE A C 1
ATOM 733 O O . ILE A 1 90 ? 7.651 -7.198 -12.890 1.00 94.69 90 ILE A O 1
ATOM 737 N N . LEU A 1 91 ? 9.126 -6.749 -14.530 1.00 93.19 91 LEU A N 1
ATOM 738 C CA . LEU A 1 91 ? 8.214 -7.013 -15.646 1.00 93.19 91 LEU A CA 1
ATOM 739 C C . LEU A 1 91 ? 7.943 -8.512 -15.856 1.00 93.19 91 LEU A C 1
ATOM 741 O O . LEU A 1 91 ? 6.863 -8.871 -16.313 1.00 93.19 91 LEU A O 1
ATOM 745 N N . ALA A 1 92 ? 8.904 -9.377 -15.520 1.00 92.88 92 ALA A N 1
ATOM 746 C CA . ALA A 1 92 ? 8.756 -10.830 -15.602 1.00 92.88 92 ALA A CA 1
ATOM 747 C C . ALA A 1 92 ? 7.914 -11.410 -14.451 1.00 92.88 92 ALA A C 1
ATOM 749 O O . ALA A 1 92 ? 7.149 -12.346 -14.665 1.00 92.88 92 ALA A O 1
ATOM 750 N N . ASN A 1 93 ? 8.035 -10.847 -13.246 1.00 82.31 93 ASN A N 1
ATOM 751 C CA . ASN A 1 93 ? 7.237 -11.244 -12.088 1.00 82.31 93 ASN A CA 1
ATOM 752 C C . ASN A 1 93 ? 5.888 -10.509 -12.124 1.00 82.31 93 ASN A C 1
ATOM 754 O O . ASN A 1 93 ? 5.829 -9.329 -11.757 1.00 82.31 93 ASN A O 1
ATOM 758 N N . LYS A 1 94 ? 4.840 -11.199 -12.591 1.00 60.16 94 LYS A N 1
ATOM 759 C CA . LYS A 1 94 ? 3.445 -10.738 -12.534 1.00 60.16 94 LYS A CA 1
ATOM 760 C C . LYS A 1 94 ? 2.835 -10.980 -11.162 1.00 60.16 94 LYS A C 1
ATOM 762 O O . LYS A 1 94 ? 2.988 -12.111 -10.658 1.00 60.16 94 LYS A O 1
#

Radius of gyration: 20.87 Å; chains: 1; bounding box: 48×27×56 Å

Secondary structure (DSSP, 8-state):
----------HHHHHHHHHHHHHH-HHHHHHHHHHHHHHHTTSPPP---HHHHHHHHHHHHHHHH--S-HHHHHHHHHHHT--HHHHHHHHH--

Sequence (94 aa):
MGKAESKNLPGTYEEFRLLFEPIVGEEKTEELLEAIGDHFGGQQVYLPSFRSLRREKVEKAIRKEFDGSPESLKSLVRKYRLCQGHVRRILANK

pLDDT: mean 88.44, std 13.92, range [35.5, 96.88]